Protein AF-A0A949K4S6-F1 (afdb_monomer)

Structure (mmCIF, N/CA/C/O backbone):
data_AF-A0A949K4S6-F1
#
_entry.id   AF-A0A949K4S6-F1
#
loop_
_atom_site.group_PDB
_atom_site.id
_atom_site.type_symbol
_atom_site.label_atom_id
_atom_site.label_alt_id
_atom_site.label_comp_id
_atom_site.label_asym_id
_atom_site.label_entity_id
_atom_site.label_seq_id
_atom_site.pdbx_PDB_ins_code
_atom_site.Cartn_x
_atom_site.Cartn_y
_atom_site.Cartn_z
_atom_site.occupancy
_atom_site.B_iso_or_equiv
_atom_site.auth_seq_id
_atom_site.auth_comp_id
_atom_site.auth_asym_id
_atom_site.auth_atom_id
_atom_site.pdbx_PDB_model_num
ATOM 1 N N . MET A 1 1 ? -0.993 -8.077 22.969 1.00 92.56 1 MET A N 1
ATOM 2 C CA . MET A 1 1 ? -2.397 -7.725 22.623 1.00 92.56 1 MET A CA 1
ATOM 3 C C . MET A 1 1 ? -2.451 -6.563 21.644 1.00 92.56 1 MET A C 1
ATOM 5 O O . MET A 1 1 ? -3.064 -6.728 20.604 1.00 92.56 1 MET A O 1
ATOM 9 N N . LYS A 1 2 ? -1.774 -5.439 21.927 1.00 92.44 2 LYS A N 1
ATOM 10 C CA . LYS A 1 2 ? -1.651 -4.301 20.999 1.00 92.44 2 LYS A CA 1
ATOM 11 C C . LYS A 1 2 ? -1.269 -4.728 19.568 1.00 92.44 2 LYS A C 1
ATOM 13 O O . LYS A 1 2 ? -2.006 -4.430 18.641 1.00 92.44 2 LYS A O 1
ATOM 18 N N . GLU A 1 3 ? -0.205 -5.516 19.418 1.00 93.00 3 GLU A N 1
ATOM 19 C CA . GLU A 1 3 ? 0.239 -6.068 18.121 1.00 93.00 3 GLU A CA 1
ATOM 20 C C . GLU A 1 3 ? -0.818 -6.942 17.435 1.00 93.00 3 GLU A C 1
ATOM 22 O O . GLU A 1 3 ? -1.059 -6.790 16.246 1.00 93.00 3 GLU A O 1
ATOM 27 N N . LYS A 1 4 ? -1.520 -7.807 18.184 1.00 93.62 4 LYS A N 1
ATOM 28 C CA . LYS A 1 4 ? -2.606 -8.640 17.634 1.00 93.62 4 LYS A CA 1
ATOM 29 C C . LYS A 1 4 ? -3.733 -7.790 17.043 1.00 93.62 4 LYS A C 1
ATOM 31 O O . LYS A 1 4 ? -4.263 -8.124 15.990 1.00 93.62 4 LYS A O 1
ATOM 36 N N . ILE A 1 5 ? -4.080 -6.690 17.717 1.00 93.81 5 ILE A N 1
ATOM 37 C CA . ILE A 1 5 ? -5.080 -5.730 17.235 1.00 93.81 5 ILE A CA 1
ATOM 38 C C . ILE A 1 5 ? -4.586 -5.060 15.949 1.00 93.81 5 ILE A C 1
ATOM 40 O O . ILE A 1 5 ? -5.343 -4.988 14.985 1.00 93.81 5 ILE A O 1
ATOM 44 N N . ILE A 1 6 ? -3.323 -4.622 15.911 1.00 93.12 6 ILE A N 1
ATOM 45 C CA . ILE A 1 6 ? -2.713 -4.015 14.719 1.00 93.12 6 ILE A CA 1
ATOM 46 C C . ILE A 1 6 ? -2.743 -4.994 13.543 1.00 93.12 6 ILE A C 1
ATOM 48 O O . ILE A 1 6 ? -3.287 -4.655 12.497 1.00 93.12 6 ILE A O 1
ATOM 52 N N . GLN A 1 7 ? -2.253 -6.221 13.726 1.00 91.81 7 GLN A N 1
ATOM 53 C CA . GLN A 1 7 ? -2.163 -7.206 12.649 1.00 91.81 7 GLN A CA 1
ATOM 54 C C . GLN A 1 7 ? -3.538 -7.557 12.069 1.00 91.81 7 GLN A C 1
ATOM 56 O O . GLN A 1 7 ? -3.737 -7.514 10.855 1.00 91.81 7 GLN A O 1
ATOM 61 N N . ALA A 1 8 ? -4.526 -7.806 12.933 1.00 91.06 8 ALA A N 1
ATOM 62 C CA . ALA A 1 8 ? -5.894 -8.054 12.490 1.00 91.06 8 ALA A CA 1
ATOM 63 C C . ALA A 1 8 ? -6.508 -6.838 11.773 1.00 91.06 8 ALA A C 1
ATOM 65 O O . ALA A 1 8 ? -7.329 -7.009 10.867 1.00 91.06 8 ALA A O 1
ATOM 66 N N . SER A 1 9 ? -6.097 -5.619 12.141 1.00 88.81 9 SER A N 1
ATOM 67 C CA . SER A 1 9 ? -6.522 -4.391 11.462 1.00 88.81 9 SER A CA 1
ATOM 68 C C . SER A 1 9 ? -5.880 -4.252 10.080 1.00 88.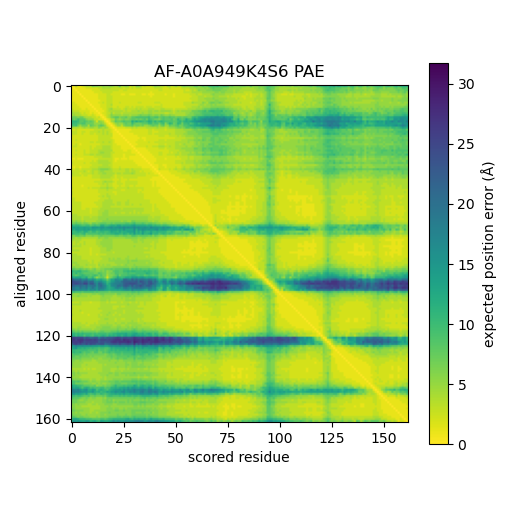81 9 SER A C 1
ATOM 70 O O . SER A 1 9 ? -6.584 -3.885 9.145 1.00 88.81 9 SER A O 1
ATOM 72 N N . 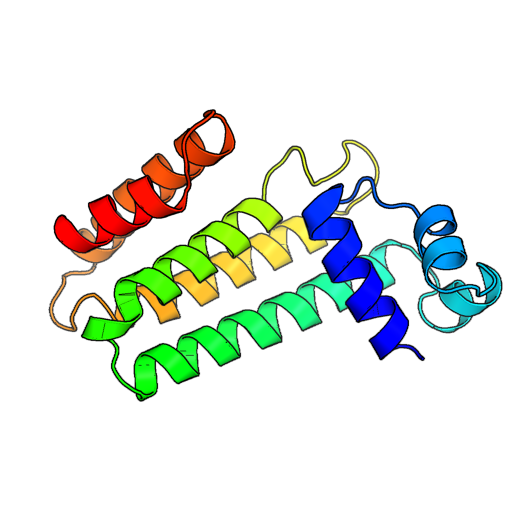ILE A 1 10 ? -4.593 -4.594 9.918 1.00 88.00 10 ILE A N 1
ATOM 73 C CA . ILE A 1 10 ? -3.907 -4.617 8.610 1.00 88.00 10 ILE A CA 1
ATOM 74 C C . ILE A 1 10 ? -4.620 -5.580 7.656 1.00 88.00 10 ILE A C 1
ATOM 76 O O . ILE A 1 10 ? -4.915 -5.225 6.517 1.00 88.00 10 ILE A O 1
ATOM 80 N N . GLU A 1 11 ? -4.946 -6.786 8.121 1.00 86.12 11 GLU A N 1
ATOM 81 C CA . GLU A 1 11 ? -5.686 -7.765 7.316 1.00 86.12 11 GLU A CA 1
ATOM 82 C C . GLU A 1 11 ? -7.073 -7.254 6.913 1.00 86.12 11 GLU A C 1
ATOM 84 O O . GLU A 1 11 ? -7.470 -7.383 5.757 1.00 86.12 11 GLU A O 1
ATOM 89 N N . SER A 1 12 ? -7.798 -6.647 7.858 1.00 83.69 12 SER A N 1
ATOM 90 C CA . SER A 1 12 ? -9.133 -6.093 7.594 1.00 83.69 12 SER A CA 1
ATOM 91 C C . SER A 1 12 ? -9.062 -4.929 6.601 1.00 83.69 12 SER A C 1
ATOM 93 O O . SER A 1 12 ? -9.906 -4.812 5.718 1.00 83.69 12 SER A O 1
ATOM 95 N N . LEU A 1 13 ? -8.014 -4.102 6.685 1.00 80.25 13 LEU A N 1
ATOM 96 C CA . LEU A 1 13 ? -7.764 -3.003 5.756 1.00 80.25 13 LEU A CA 1
ATOM 97 C C . LEU A 1 13 ? -7.531 -3.502 4.321 1.00 80.25 13 LEU A C 1
ATOM 99 O O . LEU A 1 13 ? -8.062 -2.906 3.387 1.00 80.25 13 LEU A O 1
ATOM 103 N N . ARG A 1 14 ? -6.794 -4.605 4.139 1.00 75.06 14 ARG A N 1
ATOM 104 C CA . ARG A 1 14 ? -6.564 -5.209 2.813 1.00 75.06 14 ARG A CA 1
ATOM 105 C C . ARG A 1 14 ? -7.849 -5.748 2.176 1.00 75.06 14 ARG A C 1
ATOM 107 O O . ARG A 1 14 ? -7.988 -5.693 0.960 1.00 75.06 14 ARG A O 1
ATOM 114 N N . GLN A 1 15 ? -8.777 -6.259 2.985 1.00 72.94 15 GLN A N 1
ATOM 115 C CA . GLN A 1 15 ? -10.036 -6.845 2.506 1.00 72.94 15 GLN A CA 1
ATOM 116 C C . GLN A 1 15 ? -11.130 -5.794 2.272 1.00 72.94 15 GLN A C 1
ATOM 118 O O . GLN A 1 15 ? -11.857 -5.866 1.284 1.00 72.94 15 GLN A O 1
ATOM 123 N N . GLU A 1 16 ? -11.251 -4.814 3.170 1.00 67.81 16 GLU A N 1
ATOM 124 C CA . GLU A 1 16 ? -12.422 -3.929 3.246 1.00 67.81 16 GLU A CA 1
ATOM 125 C C . GLU A 1 16 ? -12.082 -2.428 3.131 1.00 67.81 16 GLU A C 1
ATOM 127 O O . GLU A 1 16 ? -12.982 -1.584 3.065 1.00 67.81 16 GLU A O 1
ATOM 132 N N . GLY A 1 17 ? -10.800 -2.051 3.095 1.00 66.75 17 GLY A N 1
ATOM 133 C CA . GLY A 1 17 ? -10.366 -0.654 3.196 1.00 66.75 17 GLY A CA 1
ATOM 134 C C . GLY A 1 17 ? -10.563 -0.068 4.609 1.00 66.75 17 GLY A C 1
ATOM 135 O O . GLY A 1 17 ? -10.861 -0.785 5.565 1.00 66.75 17 GLY A O 1
ATOM 136 N N . LEU A 1 18 ? -10.459 1.263 4.788 1.00 65.06 18 LEU A N 1
ATOM 137 C CA . LEU A 1 18 ? -10.719 1.915 6.096 1.00 65.06 18 LEU A CA 1
ATOM 138 C C . LEU A 1 18 ? -12.218 1.969 6.442 1.00 65.06 18 LEU A C 1
ATOM 140 O O . LEU A 1 18 ? -12.635 2.653 7.388 1.00 65.06 18 LEU A O 1
ATOM 144 N N . LYS A 1 19 ? -13.038 1.226 5.691 1.00 64.62 19 LYS A N 1
ATOM 145 C CA . LYS A 1 19 ? -14.409 0.881 6.062 1.00 64.62 19 LYS A CA 1
ATOM 146 C C . LYS A 1 19 ? -14.448 -0.103 7.233 1.00 64.62 19 LYS A C 1
ATOM 148 O O . LYS A 1 19 ? -15.499 -0.191 7.860 1.00 64.62 19 LYS A O 1
ATOM 153 N N . PHE A 1 20 ? -13.323 -0.743 7.587 1.00 71.31 20 PHE A N 1
ATOM 154 C CA . PHE A 1 20 ? -13.253 -1.605 8.765 1.00 71.31 20 PHE A CA 1
ATOM 155 C C . PHE A 1 20 ? -13.752 -0.866 10.021 1.00 71.31 20 PHE A C 1
ATOM 157 O O . PHE A 1 20 ? -13.483 0.329 10.233 1.00 71.31 20 PHE A O 1
ATOM 164 N N . SER A 1 21 ? -14.513 -1.575 10.852 1.00 79.62 21 SER A N 1
ATOM 165 C CA . SER A 1 21 ? -15.107 -1.041 12.076 1.00 79.62 21 SER A CA 1
ATOM 166 C C . SER A 1 21 ? -14.448 -1.648 13.317 1.00 79.62 21 SER A C 1
ATOM 168 O O . SER A 1 21 ? -13.904 -2.751 13.271 1.00 79.62 21 SER A O 1
ATOM 170 N N . ILE A 1 22 ? -14.488 -0.921 14.439 1.00 86.94 22 ILE A N 1
ATOM 171 C CA . ILE A 1 22 ? -14.006 -1.447 15.726 1.00 86.94 22 ILE A CA 1
ATOM 172 C C . ILE A 1 22 ? -14.869 -2.635 16.176 1.00 86.94 22 ILE A C 1
ATOM 174 O O . ILE A 1 22 ? -14.349 -3.531 16.829 1.00 86.94 22 ILE A O 1
ATOM 178 N N . ASP A 1 23 ? -16.152 -2.661 15.799 1.00 87.69 23 ASP A N 1
ATOM 179 C CA . ASP A 1 23 ? -17.053 -3.793 16.034 1.00 87.69 23 ASP A CA 1
ATOM 180 C C . ASP A 1 23 ? -16.559 -5.048 15.302 1.00 87.69 23 ASP A C 1
ATOM 182 O O . ASP A 1 23 ? -16.234 -6.041 15.944 1.00 87.69 23 ASP A O 1
ATOM 186 N N . THR A 1 24 ? -16.364 -4.962 13.983 1.00 86.25 24 THR A N 1
ATOM 187 C CA . THR A 1 24 ? -15.854 -6.073 13.161 1.00 86.25 24 THR A CA 1
ATOM 188 C C . THR A 1 24 ? -14.505 -6.580 13.678 1.00 86.25 24 THR A C 1
ATOM 190 O O . THR A 1 24 ? -14.258 -7.783 13.732 1.00 86.25 24 THR A O 1
ATOM 193 N N . LEU A 1 25 ? -13.623 -5.665 14.095 1.00 89.50 25 LEU A N 1
ATOM 194 C CA . LEU A 1 25 ? -12.313 -6.007 14.645 1.00 89.50 25 LEU A CA 1
ATOM 195 C C . LEU A 1 25 ? -12.413 -6.710 16.009 1.00 89.50 25 LEU A C 1
ATOM 197 O O . LEU A 1 25 ? -11.669 -7.654 16.270 1.00 89.50 25 LEU A O 1
ATOM 201 N N . ALA A 1 26 ? -13.317 -6.251 16.876 1.00 92.06 26 ALA A N 1
ATOM 202 C CA . ALA A 1 26 ? -13.598 -6.860 18.173 1.00 92.06 26 ALA A CA 1
ATOM 203 C C . ALA A 1 26 ? -14.131 -8.290 18.009 1.00 92.06 26 ALA A C 1
ATOM 205 O O . ALA A 1 26 ? -13.609 -9.207 18.649 1.00 92.06 26 ALA A O 1
ATOM 206 N N . ASP A 1 27 ? -15.083 -8.480 17.094 1.00 91.12 27 ASP A N 1
ATOM 207 C CA . ASP A 1 27 ? -15.673 -9.781 16.775 1.00 91.12 27 ASP A CA 1
ATOM 208 C C . ASP A 1 27 ? -14.622 -10.741 16.205 1.00 91.12 27 ASP A C 1
ATOM 210 O O . ASP A 1 27 ? -14.450 -11.850 16.715 1.00 91.12 27 ASP A O 1
ATOM 214 N N . LYS A 1 28 ? -13.828 -10.285 15.222 1.00 89.31 28 LYS A N 1
ATOM 215 C CA . LYS A 1 28 ? -12.741 -11.073 14.612 1.00 89.31 28 LYS A CA 1
ATOM 216 C C . LYS A 1 28 ? -11.708 -11.541 15.642 1.00 89.31 28 LYS A C 1
ATOM 218 O O . LYS A 1 28 ? -11.170 -12.638 15.528 1.00 89.31 28 LYS A O 1
ATOM 223 N N . LEU A 1 29 ? -11.429 -10.719 16.652 1.00 93.12 29 LEU A N 1
ATOM 224 C CA . LEU A 1 29 ? -10.473 -11.029 17.717 1.00 93.12 29 LEU A CA 1
ATOM 225 C C . LEU A 1 29 ? -11.106 -11.724 18.930 1.00 93.12 29 LEU A C 1
ATOM 227 O O . LEU A 1 29 ? -10.373 -12.090 19.850 1.00 93.12 29 LEU A O 1
ATOM 231 N N . SER A 1 30 ? -12.433 -11.895 18.956 1.00 94.88 30 SER A N 1
ATOM 232 C CA . SER A 1 30 ? -13.183 -12.390 20.119 1.00 94.88 30 SER A CA 1
ATOM 233 C C . SER A 1 30 ? -12.865 -11.614 21.411 1.00 94.88 30 SER A C 1
ATOM 235 O O . SER A 1 30 ? -12.688 -12.193 22.484 1.00 94.88 30 SER A O 1
ATOM 237 N N . ILE A 1 31 ? -12.766 -10.283 21.316 1.00 95.38 31 ILE A N 1
ATOM 238 C CA . ILE A 1 31 ? -12.529 -9.377 22.453 1.00 95.38 31 ILE A CA 1
ATOM 239 C C . ILE A 1 31 ? -13.584 -8.276 22.497 1.00 95.38 31 ILE A C 1
ATOM 241 O O . ILE A 1 31 ? -14.212 -7.953 21.502 1.00 95.38 31 ILE A O 1
ATOM 245 N N . SER A 1 32 ? -13.755 -7.629 23.649 1.00 95.69 32 SER A N 1
ATOM 246 C CA . SER A 1 32 ? -14.652 -6.473 23.730 1.00 95.69 32 SER A CA 1
ATOM 247 C C . SER A 1 32 ? -14.066 -5.238 23.032 1.00 95.69 32 SER A C 1
ATOM 249 O O . SER A 1 32 ? -12.855 -5.000 23.080 1.00 95.69 32 SER A O 1
ATOM 251 N N . LYS A 1 33 ? -14.932 -4.353 22.519 1.00 94.06 33 LYS A N 1
ATOM 252 C CA . LYS A 1 33 ? -14.533 -2.999 22.088 1.00 94.06 33 LYS A CA 1
ATOM 253 C C . LYS A 1 33 ? -13.752 -2.247 23.162 1.00 94.06 33 LYS A C 1
ATOM 255 O O . LYS A 1 33 ? -12.777 -1.568 22.862 1.00 94.06 33 LYS A O 1
ATOM 260 N N . LYS A 1 34 ? -14.151 -2.399 24.430 1.00 94.19 34 LYS A N 1
ATOM 261 C CA . LYS A 1 34 ? -13.471 -1.787 25.581 1.00 94.19 34 LYS A CA 1
ATOM 262 C C . LYS A 1 34 ? -12.010 -2.239 25.675 1.00 94.19 34 LYS A C 1
ATOM 264 O O . LYS A 1 34 ? -11.150 -1.445 26.039 1.00 94.19 34 LYS A O 1
ATOM 269 N N . THR A 1 35 ? -11.720 -3.488 25.311 1.00 94.69 35 THR A N 1
ATOM 270 C CA . THR A 1 35 ? -10.352 -4.010 25.233 1.00 94.69 35 THR A CA 1
ATOM 271 C C . THR A 1 35 ? -9.552 -3.299 24.147 1.00 94.69 35 THR A C 1
ATOM 273 O O . THR A 1 35 ? -8.408 -2.941 24.400 1.00 94.69 35 THR A O 1
ATOM 276 N N . ILE A 1 36 ? -10.136 -3.046 22.972 1.00 92.94 36 ILE A N 1
ATOM 277 C CA . ILE A 1 36 ? -9.471 -2.291 21.898 1.00 92.94 36 ILE A CA 1
ATOM 278 C C . ILE A 1 36 ? -9.219 -0.847 22.340 1.00 92.94 36 ILE A C 1
ATOM 280 O O . ILE A 1 36 ? -8.077 -0.391 22.291 1.00 92.94 36 ILE A O 1
ATOM 284 N N . TYR A 1 37 ? -10.242 -0.173 22.875 1.00 94.12 37 TYR A N 1
ATOM 285 C CA . TYR A 1 37 ? -10.138 1.212 23.347 1.00 94.12 37 TYR A CA 1
ATOM 286 C C . TYR A 1 37 ? -9.143 1.408 24.498 1.00 94.12 37 TYR A C 1
ATOM 288 O O . TYR A 1 37 ? -8.593 2.493 24.657 1.00 94.12 37 TYR A O 1
ATOM 296 N N . LYS A 1 38 ? -8.847 0.355 25.271 1.00 95.50 38 LYS A N 1
ATOM 297 C CA . LYS A 1 38 ? -7.775 0.376 26.278 1.00 95.50 38 LYS A CA 1
ATOM 298 C C . LYS A 1 38 ? -6.389 0.594 25.656 1.00 95.50 38 LYS A C 1
ATOM 300 O O . LYS A 1 38 ? -5.531 1.184 26.305 1.00 95.50 38 LYS A O 1
ATOM 305 N N . TYR A 1 39 ? -6.151 0.083 24.448 1.00 94.25 39 TYR A N 1
ATOM 306 C CA . TYR A 1 39 ? -4.863 0.201 23.753 1.00 94.25 39 TYR A CA 1
ATOM 307 C C . TYR A 1 39 ? -4.846 1.325 22.714 1.00 94.25 39 TYR A C 1
ATOM 309 O O . TYR A 1 39 ? -3.787 1.896 22.467 1.00 94.25 39 TYR A O 1
ATOM 317 N N . PHE A 1 40 ? -6.001 1.630 22.123 1.00 92.56 40 PHE A N 1
ATOM 318 C CA . PHE A 1 40 ? -6.172 2.649 21.093 1.00 92.56 40 PHE A CA 1
ATOM 319 C C . PHE A 1 40 ? -7.405 3.492 21.430 1.00 92.56 40 PHE A C 1
ATOM 321 O O . PHE A 1 40 ? -8.517 3.085 21.093 1.00 92.56 40 PHE A O 1
ATOM 328 N N . PRO A 1 41 ? -7.232 4.633 22.122 1.00 88.88 41 PRO A N 1
ATOM 329 C CA . PRO A 1 41 ? -8.345 5.437 22.636 1.00 88.88 41 PRO A CA 1
ATOM 330 C C . PRO A 1 41 ? -9.342 5.885 21.563 1.00 88.88 41 PRO A C 1
ATOM 332 O O . PRO A 1 41 ? -10.523 6.075 21.847 1.00 88.88 41 PRO A O 1
ATOM 335 N N . ASP A 1 42 ? -8.878 6.012 20.323 1.00 86.81 42 ASP A N 1
ATOM 336 C CA . ASP A 1 42 ? -9.664 6.438 19.178 1.00 86.81 42 ASP A CA 1
ATOM 337 C C . ASP A 1 42 ? -9.228 5.709 17.890 1.00 86.81 42 ASP A C 1
ATOM 339 O O . ASP A 1 42 ? -8.194 5.033 17.827 1.00 86.81 42 ASP A O 1
ATOM 343 N N . LYS A 1 43 ? -10.060 5.828 16.846 1.00 82.06 43 LYS A N 1
ATOM 344 C CA . LYS A 1 43 ? -9.837 5.165 15.552 1.00 82.06 43 LYS A CA 1
ATOM 345 C C . LYS A 1 43 ? -8.626 5.739 14.806 1.00 82.06 43 LYS A C 1
ATOM 347 O O . LYS A 1 43 ? -8.012 5.004 14.040 1.00 82.06 43 LYS A O 1
ATOM 352 N N . GLU A 1 44 ? -8.284 7.010 15.014 1.00 84.38 44 GLU A N 1
ATOM 353 C CA . GLU A 1 44 ? -7.150 7.657 14.345 1.00 84.38 44 GLU A CA 1
ATOM 354 C C . GLU A 1 44 ? -5.828 7.120 14.892 1.00 84.38 44 GLU A C 1
ATOM 356 O O . GLU A 1 44 ? -4.967 6.735 14.110 1.00 84.38 44 GLU A O 1
ATOM 361 N N . THR A 1 45 ? -5.709 6.980 16.213 1.00 88.88 45 THR A N 1
ATOM 362 C CA . THR A 1 45 ? -4.550 6.373 16.879 1.00 88.88 45 THR A CA 1
ATOM 363 C C . THR A 1 45 ? -4.352 4.919 16.437 1.00 88.88 45 THR A C 1
ATOM 365 O O . THR A 1 45 ? -3.225 4.500 16.174 1.00 88.88 45 THR A O 1
ATOM 368 N N . LEU A 1 46 ? -5.436 4.140 16.304 1.00 88.88 46 LEU A N 1
ATOM 369 C CA . LEU A 1 46 ? -5.359 2.783 15.746 1.00 88.88 46 LEU A CA 1
ATOM 370 C C . LEU A 1 46 ? -4.911 2.797 14.279 1.00 88.88 46 LEU A C 1
ATOM 372 O O . LEU A 1 46 ? -4.044 2.015 13.898 1.00 88.88 46 LEU A O 1
ATOM 376 N N . ALA A 1 47 ? -5.501 3.666 13.458 1.00 86.25 47 ALA A N 1
ATOM 377 C CA . ALA A 1 47 ? -5.181 3.753 12.039 1.00 86.25 47 ALA A CA 1
ATOM 378 C C . ALA A 1 47 ? -3.734 4.204 11.798 1.00 86.25 47 ALA A C 1
ATOM 380 O O . ALA A 1 47 ? -3.067 3.647 10.932 1.00 86.25 47 ALA A O 1
ATOM 381 N N . LEU A 1 48 ? -3.227 5.162 12.575 1.00 88.31 48 LEU A N 1
ATOM 382 C CA . LEU A 1 48 ? -1.834 5.588 12.493 1.00 88.31 48 LEU A CA 1
ATOM 383 C C . LEU A 1 48 ? -0.891 4.434 12.844 1.00 88.31 48 LEU A C 1
ATOM 385 O O . LEU A 1 48 ? -0.037 4.097 12.033 1.00 88.31 48 LEU A O 1
ATOM 389 N N . ALA A 1 49 ? -1.105 3.767 13.983 1.00 91.44 49 ALA A N 1
ATOM 390 C CA . ALA A 1 49 ? -0.279 2.630 14.395 1.00 91.44 49 ALA A CA 1
ATOM 391 C C . ALA A 1 49 ? -0.309 1.477 13.372 1.00 91.44 49 ALA A C 1
ATOM 393 O O . ALA A 1 49 ? 0.695 0.792 13.166 1.00 91.44 49 ALA A O 1
ATOM 394 N N . LEU A 1 50 ? -1.456 1.271 12.716 1.00 90.44 50 LEU A N 1
ATOM 395 C CA . LEU A 1 50 ? -1.610 0.334 11.606 1.00 9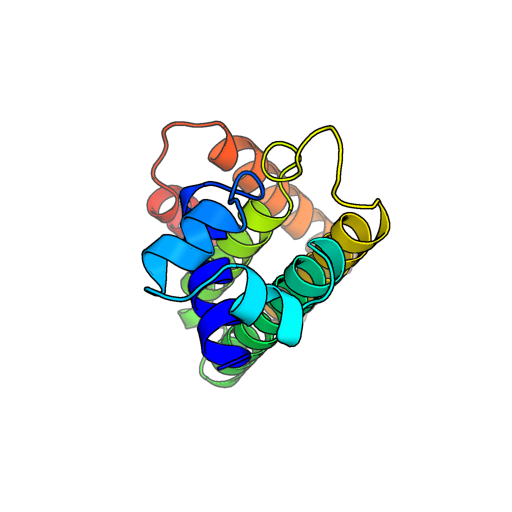0.44 50 LEU A CA 1
ATOM 396 C C . LEU A 1 50 ? -0.697 0.717 10.439 1.00 90.44 50 LEU A C 1
ATOM 398 O O . LEU A 1 50 ? 0.107 -0.110 10.015 1.00 90.44 50 LEU A O 1
ATOM 402 N N . TYR A 1 51 ? -0.808 1.947 9.929 1.00 90.81 51 TYR A N 1
ATOM 403 C CA . TYR A 1 51 ? -0.003 2.403 8.793 1.00 90.81 51 TYR A CA 1
ATOM 404 C C . TYR A 1 51 ? 1.492 2.450 9.124 1.00 90.81 51 TYR A C 1
ATOM 406 O O . TYR A 1 51 ? 2.295 2.061 8.281 1.00 90.81 51 TYR A O 1
ATOM 414 N N . GLU A 1 52 ? 1.868 2.864 10.336 1.00 93.75 52 GLU A N 1
ATOM 415 C CA . GLU A 1 52 ? 3.256 2.826 10.814 1.00 93.75 52 GLU A CA 1
ATOM 416 C C . GLU A 1 52 ? 3.827 1.409 10.755 1.00 93.75 52 GLU A C 1
ATOM 418 O O . GLU A 1 52 ? 4.897 1.200 10.186 1.00 93.75 52 GLU A O 1
ATOM 423 N N . THR A 1 53 ? 3.087 0.430 11.283 1.00 93.75 53 THR A N 1
ATOM 424 C CA . THR A 1 53 ? 3.512 -0.976 11.283 1.00 93.75 53 THR A CA 1
ATOM 425 C C . THR A 1 53 ? 3.578 -1.528 9.859 1.00 93.75 53 THR A C 1
ATOM 427 O O . THR A 1 53 ? 4.596 -2.077 9.456 1.00 93.75 53 THR A O 1
ATOM 430 N N . TYR A 1 54 ? 2.534 -1.303 9.054 1.00 93.06 54 TYR A N 1
ATOM 431 C CA . TYR A 1 54 ? 2.487 -1.759 7.665 1.00 93.06 54 TYR A CA 1
ATOM 432 C C . TYR A 1 54 ? 3.664 -1.225 6.837 1.00 93.06 54 TYR A C 1
ATOM 434 O O . TYR A 1 54 ? 4.345 -1.994 6.162 1.00 93.06 54 TYR A O 1
ATOM 442 N N . TYR A 1 55 ? 3.929 0.083 6.889 1.00 95.50 55 TYR A N 1
ATOM 443 C CA . TYR A 1 55 ? 5.010 0.677 6.107 1.00 95.50 55 TYR A CA 1
ATOM 444 C C . TYR A 1 55 ? 6.395 0.357 6.662 1.00 95.50 55 TYR A C 1
ATOM 446 O O . TYR A 1 55 ? 7.342 0.293 5.879 1.00 95.50 55 TYR A O 1
ATOM 454 N N . ALA A 1 56 ? 6.544 0.148 7.973 1.00 96.31 56 ALA A N 1
ATOM 455 C CA . ALA A 1 56 ? 7.787 -0.374 8.531 1.00 96.31 56 ALA A CA 1
ATOM 456 C C . ALA A 1 56 ? 8.104 -1.754 7.935 1.00 96.31 56 ALA A C 1
ATOM 458 O O . ALA A 1 56 ? 9.182 -1.930 7.365 1.00 96.31 56 ALA A O 1
ATOM 459 N N . ASP A 1 57 ? 7.135 -2.671 7.956 1.00 95.12 57 ASP A N 1
ATOM 460 C CA . ASP A 1 57 ? 7.297 -4.037 7.453 1.00 95.12 57 ASP A CA 1
ATOM 461 C C . ASP A 1 57 ? 7.548 -4.081 5.942 1.00 95.12 57 ASP A C 1
ATOM 463 O O . ASP A 1 57 ? 8.420 -4.813 5.475 1.00 95.12 57 ASP A O 1
ATOM 467 N N . VAL A 1 58 ? 6.795 -3.306 5.153 1.00 95.38 58 VAL A N 1
ATOM 468 C CA . VAL A 1 58 ? 6.938 -3.292 3.686 1.00 95.38 58 VAL A CA 1
ATOM 469 C C . VAL A 1 58 ? 8.272 -2.680 3.262 1.00 95.38 58 VAL A C 1
ATOM 471 O O . VAL A 1 58 ? 8.934 -3.213 2.372 1.00 95.38 58 VAL A O 1
ATOM 474 N N . LYS A 1 59 ? 8.713 -1.591 3.907 1.00 96.81 59 LYS A N 1
ATOM 475 C CA . LYS A 1 59 ? 10.027 -1.000 3.609 1.00 96.81 59 LYS A CA 1
ATOM 476 C C . LYS A 1 59 ? 11.167 -1.925 4.014 1.00 96.81 59 LY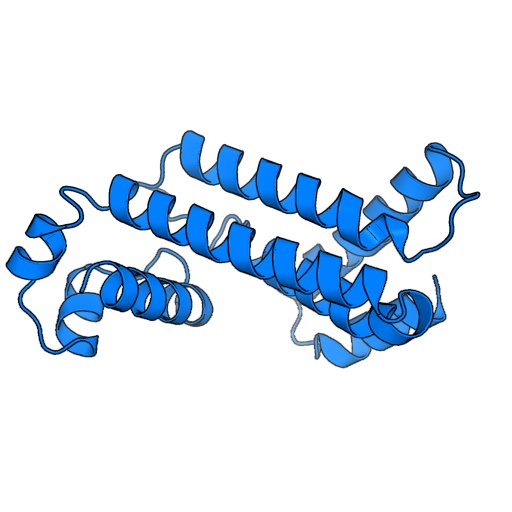S A C 1
ATOM 478 O O . LYS A 1 59 ? 12.170 -1.965 3.309 1.00 96.81 59 LYS A O 1
ATOM 483 N N . GLU A 1 60 ? 11.036 -2.650 5.123 1.00 96.50 60 GLU A N 1
ATOM 484 C CA . GLU A 1 60 ? 12.045 -3.628 5.533 1.00 96.50 60 GLU A CA 1
ATOM 485 C C . GLU A 1 60 ? 12.132 -4.784 4.532 1.00 96.50 60 GLU A C 1
ATOM 487 O O . GLU A 1 60 ? 13.220 -5.101 4.055 1.00 96.50 60 GLU A O 1
ATOM 492 N N . GLN A 1 61 ? 10.991 -5.332 4.106 1.00 95.94 61 GLN A N 1
ATOM 493 C CA . GLN A 1 61 ? 10.942 -6.340 3.042 1.00 95.94 61 GLN A CA 1
ATOM 494 C C . GLN A 1 61 ? 11.586 -5.839 1.744 1.00 95.94 61 GLN A C 1
ATOM 496 O O . GLN A 1 61 ? 12.424 -6.533 1.170 1.00 95.94 61 GLN A O 1
ATOM 501 N N . ALA A 1 62 ? 11.260 -4.618 1.309 1.00 95.88 62 ALA A N 1
ATOM 502 C CA . ALA A 1 62 ? 11.845 -4.031 0.107 1.00 95.88 62 ALA A CA 1
ATOM 503 C C . ALA A 1 62 ? 13.370 -3.880 0.221 1.00 95.88 62 ALA A C 1
ATOM 505 O O . ALA A 1 62 ? 14.092 -4.249 -0.702 1.00 95.88 62 ALA A O 1
ATOM 506 N N . LYS A 1 63 ? 13.889 -3.411 1.364 1.00 95.00 63 LYS A N 1
ATOM 507 C CA . LYS A 1 63 ? 15.342 -3.334 1.599 1.00 95.00 63 LYS A CA 1
ATOM 508 C C . LYS A 1 63 ? 16.003 -4.707 1.539 1.00 95.00 63 LYS A C 1
ATOM 510 O O . LYS A 1 63 ? 17.050 -4.839 0.916 1.00 95.00 63 LYS A O 1
ATOM 515 N N . MET A 1 64 ? 15.395 -5.722 2.150 1.00 94.44 64 MET A N 1
ATOM 516 C CA . MET A 1 64 ? 15.927 -7.086 2.136 1.00 94.44 64 MET A CA 1
ATOM 517 C C . MET A 1 64 ? 15.984 -7.669 0.718 1.00 94.44 64 MET A C 1
ATOM 519 O O . MET A 1 64 ? 16.980 -8.295 0.365 1.00 94.44 64 MET A O 1
ATOM 523 N N . LEU A 1 65 ? 14.963 -7.418 -0.108 1.00 94.06 65 LEU A N 1
ATOM 524 C CA . LEU A 1 65 ? 14.934 -7.808 -1.525 1.00 94.06 65 LEU A CA 1
ATOM 525 C C . LEU A 1 65 ? 15.998 -7.074 -2.356 1.00 94.06 65 LEU A C 1
ATOM 527 O O . LEU A 1 65 ? 16.661 -7.678 -3.199 1.00 94.06 65 LEU A O 1
ATOM 531 N N . VAL A 1 66 ? 16.202 -5.779 -2.095 1.00 91.31 66 VAL A N 1
ATOM 532 C CA . VAL A 1 66 ? 17.254 -4.988 -2.751 1.00 91.31 66 VAL A CA 1
ATOM 533 C C . VAL A 1 66 ? 18.651 -5.472 -2.351 1.00 91.31 66 VAL A C 1
ATOM 535 O O . VAL A 1 66 ? 19.540 -5.500 -3.192 1.00 91.31 66 VAL A O 1
ATOM 538 N N . ILE A 1 67 ? 18.871 -5.865 -1.093 1.00 89.50 67 ILE A N 1
ATOM 539 C CA . ILE A 1 67 ? 20.182 -6.344 -0.622 1.00 89.50 67 ILE A CA 1
ATOM 540 C C . ILE A 1 67 ? 20.494 -7.750 -1.149 1.00 89.50 67 ILE A C 1
ATOM 542 O O . ILE A 1 67 ? 21.650 -8.039 -1.454 1.00 89.50 67 ILE A O 1
ATOM 546 N N . SER A 1 68 ? 19.496 -8.632 -1.234 1.00 87.44 68 SER A N 1
ATOM 547 C CA . SER A 1 68 ? 19.713 -10.033 -1.604 1.00 87.44 68 SER A CA 1
ATOM 548 C C . SER A 1 68 ? 20.047 -10.199 -3.087 1.00 87.44 68 SER A C 1
ATOM 550 O O . SER A 1 68 ? 21.085 -10.771 -3.415 1.00 87.44 68 SER A O 1
ATOM 552 N N . ASN A 1 69 ? 19.187 -9.702 -3.982 1.00 84.75 69 ASN A N 1
ATOM 553 C CA . ASN A 1 69 ? 19.420 -9.661 -5.424 1.00 84.75 69 ASN A CA 1
ATOM 554 C C . ASN A 1 69 ? 18.404 -8.712 -6.099 1.00 84.75 69 ASN A C 1
ATOM 556 O O . ASN A 1 69 ? 17.289 -9.138 -6.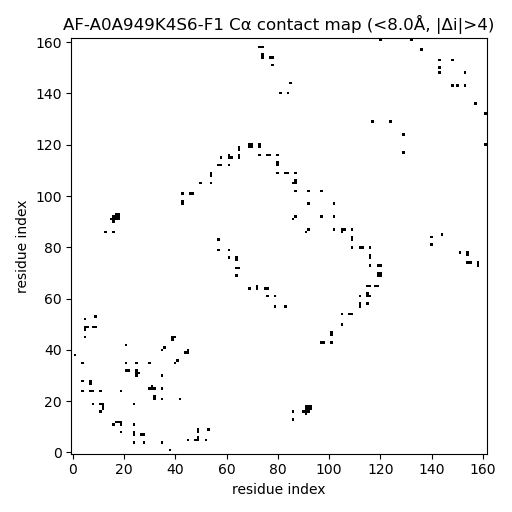425 1.00 84.75 69 ASN A O 1
ATOM 560 N N . PRO A 1 70 ? 18.758 -7.434 -6.333 1.00 77.62 70 PRO A N 1
ATOM 561 C CA . PRO A 1 70 ? 17.799 -6.438 -6.803 1.00 77.62 70 PRO A CA 1
ATOM 562 C C . PRO A 1 70 ? 17.224 -6.755 -8.187 1.00 77.62 70 PRO A C 1
ATOM 564 O O . PRO A 1 70 ? 16.033 -6.558 -8.403 1.00 77.62 70 PRO A O 1
ATOM 567 N N . ALA A 1 71 ? 18.034 -7.279 -9.115 1.00 80.19 71 ALA A N 1
ATOM 568 C CA . ALA A 1 71 ? 17.593 -7.547 -10.484 1.00 80.19 71 ALA A CA 1
ATOM 569 C C . ALA A 1 71 ? 16.581 -8.700 -10.561 1.00 80.19 71 ALA A C 1
ATOM 571 O O . ALA A 1 71 ? 15.602 -8.609 -11.299 1.00 80.19 71 ALA A O 1
ATOM 572 N N . SER A 1 72 ? 16.785 -9.763 -9.776 1.00 85.12 72 SER A N 1
ATOM 573 C CA . SER A 1 72 ? 15.843 -10.888 -9.731 1.00 85.12 72 SER A CA 1
ATOM 574 C C . SER A 1 72 ? 14.602 -10.602 -8.891 1.00 85.12 72 SER A C 1
ATOM 576 O O . SER A 1 72 ? 13.640 -11.346 -9.008 1.00 85.12 72 SER A O 1
ATOM 578 N N . SER A 1 73 ? 14.630 -9.556 -8.058 1.00 92.38 73 SER A N 1
ATOM 579 C CA . SER A 1 73 ? 13.538 -9.210 -7.137 1.00 92.38 73 SER A CA 1
ATOM 580 C C . SER A 1 73 ? 12.642 -8.077 -7.651 1.00 92.38 73 SER A C 1
ATOM 582 O O . SER A 1 73 ? 11.795 -7.573 -6.916 1.00 92.38 73 SER A O 1
ATOM 584 N N . ARG A 1 74 ? 12.837 -7.613 -8.896 1.00 92.25 74 ARG A N 1
ATOM 585 C CA . ARG A 1 74 ? 12.079 -6.484 -9.475 1.00 92.25 74 ARG A CA 1
ATOM 586 C C . ARG A 1 74 ? 10.574 -6.741 -9.490 1.00 92.25 74 ARG A C 1
ATOM 588 O O . ARG A 1 74 ? 9.801 -5.812 -9.268 1.00 92.25 74 ARG A O 1
ATOM 595 N N . PHE A 1 75 ? 10.168 -7.988 -9.725 1.00 94.31 75 PHE A N 1
ATOM 596 C CA . PHE A 1 75 ? 8.766 -8.390 -9.685 1.00 94.31 75 PHE A CA 1
ATOM 597 C C . PHE A 1 75 ? 8.183 -8.206 -8.282 1.00 94.31 75 PHE A C 1
ATOM 599 O O . PHE A 1 75 ? 7.204 -7.485 -8.111 1.00 94.31 75 PHE A O 1
ATOM 606 N N . GLU A 1 76 ? 8.832 -8.773 -7.269 1.00 95.25 76 GLU A N 1
ATOM 607 C CA . GLU A 1 76 ? 8.423 -8.689 -5.870 1.00 95.25 76 GLU A CA 1
ATOM 608 C C . GLU A 1 76 ? 8.435 -7.241 -5.369 1.00 95.25 76 GLU A C 1
ATOM 610 O O . GLU A 1 76 ? 7.529 -6.822 -4.652 1.00 95.25 76 GLU A O 1
ATOM 615 N N . LEU A 1 77 ? 9.424 -6.447 -5.783 1.00 95.25 77 LEU A N 1
ATOM 616 C CA . LEU A 1 77 ? 9.533 -5.032 -5.433 1.00 95.25 77 LEU A CA 1
ATOM 617 C C . LEU A 1 77 ? 8.397 -4.198 -6.037 1.00 95.25 77 LEU A C 1
ATOM 619 O O . LEU A 1 77 ? 7.796 -3.384 -5.332 1.00 95.25 77 LEU A O 1
ATOM 623 N N . LEU A 1 78 ? 8.061 -4.410 -7.314 1.00 95.31 78 LEU A N 1
ATOM 624 C CA . LEU A 1 78 ? 6.914 -3.747 -7.937 1.00 95.31 78 LEU A CA 1
ATOM 625 C C . LEU A 1 78 ? 5.584 -4.244 -7.370 1.00 95.31 78 LEU A C 1
ATOM 627 O O . LEU A 1 78 ? 4.662 -3.443 -7.239 1.00 95.31 78 LEU A O 1
ATOM 631 N N . HIS A 1 79 ? 5.486 -5.515 -6.982 1.00 94.81 79 HIS A N 1
ATOM 632 C CA . HIS A 1 79 ? 4.303 -6.044 -6.311 1.00 94.81 79 HIS A CA 1
ATOM 633 C C . HIS A 1 79 ? 4.111 -5.417 -4.925 1.00 94.81 79 HIS A C 1
ATOM 635 O O . HIS A 1 79 ? 3.021 -4.942 -4.613 1.00 94.81 79 HIS A O 1
ATOM 641 N N . LEU A 1 80 ? 5.170 -5.322 -4.113 1.00 94.88 80 LEU A N 1
ATOM 642 C CA . LEU A 1 80 ? 5.129 -4.610 -2.830 1.00 94.88 80 LEU A CA 1
ATOM 643 C C . LEU A 1 80 ? 4.740 -3.140 -3.015 1.00 94.88 80 LEU A C 1
ATOM 645 O O . LEU A 1 80 ? 3.945 -2.602 -2.240 1.00 94.88 80 LEU A O 1
ATOM 649 N N . TYR A 1 81 ? 5.273 -2.490 -4.054 1.00 95.56 81 TYR A N 1
ATOM 650 C CA . TYR A 1 81 ? 4.908 -1.116 -4.379 1.00 95.56 81 TYR A CA 1
ATOM 651 C C . TYR A 1 81 ? 3.440 -0.991 -4.798 1.00 95.56 81 TYR A C 1
ATOM 653 O O . TYR A 1 81 ? 2.751 -0.073 -4.354 1.00 95.56 81 TYR A O 1
ATOM 661 N N . PHE A 1 82 ? 2.935 -1.926 -5.605 1.00 93.81 82 PHE A N 1
ATOM 662 C CA . PHE A 1 82 ? 1.531 -1.972 -6.000 1.00 93.81 82 PHE A CA 1
ATOM 663 C C . PHE A 1 82 ? 0.613 -2.142 -4.786 1.00 93.81 82 PHE A C 1
ATOM 665 O O . PHE A 1 82 ? -0.318 -1.355 -4.610 1.00 93.81 82 PHE A O 1
ATOM 672 N N . ASP A 1 83 ? 0.907 -3.099 -3.905 1.00 90.75 83 ASP A N 1
ATOM 673 C CA . ASP A 1 83 ? 0.140 -3.315 -2.678 1.00 90.75 83 ASP A CA 1
ATOM 674 C C . ASP A 1 83 ? 0.108 -2.042 -1.824 1.00 90.75 83 ASP A C 1
ATOM 676 O O . ASP A 1 83 ? -0.959 -1.616 -1.380 1.00 90.75 83 ASP A O 1
ATOM 680 N N . SER A 1 84 ? 1.253 -1.374 -1.673 1.00 91.62 84 SER A N 1
ATOM 681 C CA . SER A 1 84 ? 1.363 -0.078 -0.998 1.00 91.62 84 SER A CA 1
ATOM 682 C C . SER A 1 84 ? 0.510 1.009 -1.664 1.00 91.62 84 SER A C 1
ATOM 684 O O . SER A 1 84 ? -0.224 1.733 -0.984 1.00 91.62 84 SER A O 1
ATOM 686 N N . LYS A 1 85 ? 0.501 1.083 -3.001 1.00 89.31 85 LYS A N 1
ATOM 687 C CA . LYS A 1 85 ? -0.371 2.000 -3.750 1.00 89.31 85 LYS A CA 1
ATOM 688 C C . LYS A 1 85 ? -1.847 1.748 -3.472 1.00 89.31 85 LYS A C 1
ATOM 690 O O . LYS A 1 85 ? -2.615 2.706 -3.353 1.00 89.31 85 LYS A O 1
ATOM 695 N N . THR A 1 86 ? -2.259 0.487 -3.326 1.00 85.62 86 THR A N 1
ATOM 696 C CA . THR A 1 86 ? -3.658 0.185 -3.000 1.00 85.62 86 THR A CA 1
ATOM 697 C C . THR A 1 86 ? -4.067 0.781 -1.652 1.00 85.62 86 THR A C 1
ATOM 699 O O . THR A 1 86 ? -5.212 1.212 -1.521 1.00 85.62 86 THR A O 1
ATOM 702 N N . MET A 1 87 ? -3.128 0.898 -0.703 1.00 84.50 87 MET A N 1
ATOM 703 C CA . MET A 1 87 ? -3.330 1.387 0.668 1.00 84.50 87 MET A CA 1
ATOM 704 C C . MET A 1 87 ? -3.451 2.913 0.772 1.00 84.50 87 MET A C 1
ATOM 706 O O . MET A 1 87 ? -3.853 3.417 1.825 1.00 84.50 87 MET A O 1
ATOM 710 N N . ILE A 1 88 ? -3.135 3.642 -0.306 1.00 84.88 88 ILE A N 1
ATOM 711 C CA . ILE A 1 88 ? -3.296 5.102 -0.404 1.00 84.88 88 ILE A CA 1
ATOM 712 C C . ILE A 1 88 ? -4.465 5.527 -1.307 1.00 84.88 88 ILE A C 1
ATOM 714 O O . ILE A 1 88 ? -4.647 6.718 -1.576 1.00 84.88 88 ILE A O 1
ATOM 718 N N . ARG A 1 89 ? -5.279 4.583 -1.799 1.00 78.50 89 ARG A N 1
ATOM 719 C CA . ARG A 1 89 ? -6.398 4.923 -2.684 1.00 78.50 89 ARG A CA 1
ATOM 720 C C . ARG A 1 89 ? -7.472 5.727 -1.956 1.00 78.50 89 ARG A C 1
ATOM 722 O O . ARG A 1 89 ? -7.838 5.452 -0.815 1.00 78.50 89 ARG A O 1
ATOM 729 N N . LYS A 1 90 ? -8.036 6.709 -2.661 1.00 73.88 90 LYS A N 1
ATOM 730 C CA . LYS A 1 90 ? -9.038 7.639 -2.116 1.00 73.88 90 LYS A CA 1
ATOM 731 C C . LYS A 1 90 ? -10.321 6.950 -1.640 1.00 73.88 90 LYS A C 1
ATOM 733 O O . LYS A 1 90 ? -10.979 7.483 -0.761 1.00 73.88 90 LYS A O 1
ATOM 738 N N . ASP A 1 91 ? -10.683 5.805 -2.213 1.00 70.38 91 ASP A N 1
ATOM 739 C CA . ASP A 1 91 ? -11.869 5.017 -1.854 1.00 70.38 91 ASP A CA 1
ATOM 740 C C . ASP A 1 91 ? -11.681 4.186 -0.574 1.00 70.38 91 ASP A C 1
ATOM 742 O O . ASP A 1 91 ? -12.663 3.874 0.107 1.00 70.38 91 ASP A O 1
ATOM 746 N N . ILE A 1 92 ? -10.428 3.868 -0.224 1.00 68.19 92 ILE A N 1
ATOM 747 C CA . ILE A 1 92 ? -10.074 3.264 1.062 1.00 68.19 92 ILE A CA 1
ATOM 748 C C . ILE A 1 92 ? -10.273 4.278 2.185 1.00 68.19 92 ILE A C 1
ATOM 750 O O . ILE A 1 92 ? -10.798 3.903 3.231 1.00 68.19 92 ILE A O 1
ATOM 754 N N . PHE A 1 93 ? -9.923 5.552 1.983 1.00 69.06 93 PHE A N 1
ATOM 755 C CA . PHE A 1 93 ? -10.182 6.609 2.960 1.00 69.06 93 PHE A CA 1
ATOM 756 C C . PHE A 1 93 ? -11.662 7.005 2.949 1.00 69.06 93 PHE A C 1
ATOM 758 O O . PHE A 1 93 ? -12.190 7.558 1.988 1.00 69.06 93 PHE A O 1
ATOM 765 N N . ASN A 1 94 ? -12.366 6.732 4.048 1.00 60.72 94 ASN A N 1
ATOM 766 C CA . ASN A 1 94 ? -13.776 7.091 4.152 1.00 60.72 94 ASN A CA 1
ATOM 767 C C . ASN A 1 94 ? -13.945 8.624 4.142 1.00 60.72 94 ASN A C 1
ATOM 769 O O . ASN A 1 94 ? -13.249 9.326 4.878 1.00 60.72 94 ASN A O 1
ATOM 773 N N . LYS A 1 95 ? -14.938 9.112 3.382 1.00 44.94 95 LYS A N 1
ATOM 774 C CA . LYS A 1 95 ? -15.319 10.522 3.141 1.00 44.94 95 LYS A CA 1
ATOM 775 C C . LYS A 1 95 ? -15.490 11.386 4.406 1.00 44.94 95 LYS A C 1
ATOM 777 O O . LYS A 1 95 ? -15.639 12.597 4.282 1.00 44.94 95 LYS A O 1
ATOM 782 N N . TYR A 1 96 ? -15.466 10.802 5.609 1.00 43.12 96 TYR A N 1
ATOM 783 C CA . TYR A 1 96 ? -15.804 11.515 6.839 1.00 43.12 96 TYR A CA 1
ATOM 784 C C . TYR A 1 96 ? -14.798 11.477 8.000 1.00 43.12 96 TYR A C 1
ATOM 786 O O . TYR A 1 96 ? -14.927 12.364 8.836 1.00 43.12 96 TYR A O 1
ATOM 794 N N . LYS A 1 97 ? -13.838 10.538 8.136 1.00 54.50 97 LYS A N 1
ATOM 795 C CA . LYS A 1 97 ? -13.089 10.401 9.422 1.00 54.50 97 LYS A CA 1
ATOM 796 C C . LYS A 1 97 ? -11.693 9.742 9.386 1.00 54.50 97 LYS A C 1
ATOM 798 O O . LYS A 1 97 ? -11.310 9.099 10.358 1.00 54.50 97 LYS A O 1
ATOM 803 N N . LEU A 1 98 ? -10.911 9.879 8.318 1.00 58.44 98 LEU A N 1
ATOM 804 C CA . LEU A 1 98 ? -9.453 9.795 8.479 1.00 58.44 98 LEU A CA 1
ATOM 805 C C . LEU A 1 98 ? -8.863 11.150 8.142 1.00 58.44 98 LEU A C 1
ATOM 807 O O . LEU A 1 98 ? -9.137 11.707 7.080 1.00 58.44 98 LEU A O 1
ATOM 811 N N . ASN A 1 99 ? -8.134 11.707 9.104 1.00 68.25 99 ASN A N 1
ATOM 812 C CA . ASN A 1 99 ? -7.607 13.051 8.999 1.00 68.25 99 ASN A CA 1
ATOM 813 C C . ASN A 1 99 ? -6.655 13.160 7.789 1.00 68.25 99 ASN A C 1
ATOM 815 O O . ASN A 1 99 ? -6.049 12.186 7.329 1.00 68.25 99 ASN A O 1
ATOM 819 N N . LYS A 1 100 ? -6.522 14.382 7.268 1.00 77.44 100 LYS A N 1
ATOM 820 C CA . LYS A 1 100 ? -5.548 14.717 6.222 1.00 77.44 100 LYS A CA 1
ATOM 821 C C . LYS A 1 100 ? -4.147 14.196 6.579 1.00 77.44 100 LYS A C 1
ATOM 823 O O . LYS A 1 100 ? -3.423 13.774 5.690 1.00 77.44 100 LYS A O 1
ATOM 828 N N . THR A 1 101 ? -3.819 14.157 7.869 1.00 83.81 101 THR A N 1
ATOM 829 C CA . THR A 1 101 ? -2.537 13.704 8.414 1.00 83.81 101 THR A CA 1
ATOM 830 C C . THR A 1 101 ? -2.213 12.244 8.097 1.00 83.81 101 THR A C 1
ATOM 832 O O . THR A 1 101 ? -1.113 11.982 7.637 1.00 83.81 101 THR A O 1
ATOM 835 N N . ILE A 1 102 ? -3.133 11.290 8.278 1.00 84.88 102 ILE A N 1
ATOM 836 C CA . ILE A 1 102 ? -2.866 9.864 8.015 1.00 84.88 102 ILE A CA 1
ATOM 837 C C . ILE A 1 102 ? -2.737 9.619 6.511 1.00 84.88 102 ILE A C 1
ATOM 839 O O . ILE A 1 102 ? -1.881 8.851 6.085 1.00 84.88 102 ILE A O 1
ATOM 843 N N . CYS A 1 103 ? -3.548 10.299 5.698 1.00 84.31 103 CYS A N 1
ATOM 844 C CA . CYS A 1 103 ? -3.424 10.234 4.242 1.00 84.31 103 CYS A CA 1
ATOM 845 C C . CYS A 1 103 ? -2.077 10.804 3.767 1.00 84.31 103 CYS A C 1
ATOM 847 O O . CYS A 1 103 ? -1.380 10.160 2.981 1.00 84.31 103 CYS A O 1
ATOM 849 N N . SER A 1 104 ? -1.677 11.970 4.290 1.00 88.56 104 SER A N 1
ATOM 850 C CA . SER A 1 104 ? -0.359 12.563 4.039 1.00 88.56 104 SER A CA 1
ATOM 851 C C . SER A 1 104 ? 0.764 11.625 4.471 1.00 88.56 104 SER A C 1
ATOM 853 O O . SER A 1 104 ? 1.621 11.316 3.654 1.00 88.56 104 SER A O 1
ATOM 855 N N . TYR A 1 105 ? 0.695 11.079 5.687 1.00 91.69 105 TYR A N 1
ATOM 856 C CA . TYR A 1 105 ? 1.660 10.107 6.192 1.00 91.69 105 TYR A CA 1
ATOM 857 C C . TYR A 1 105 ? 1.773 8.892 5.268 1.00 91.69 105 TYR A C 1
ATOM 859 O O . TYR A 1 105 ? 2.864 8.555 4.825 1.00 91.69 105 TYR A O 1
ATOM 867 N N . ALA A 1 106 ? 0.654 8.249 4.926 1.00 90.38 106 ALA A N 1
ATOM 868 C CA . ALA A 1 106 ? 0.660 7.069 4.069 1.00 90.38 106 ALA A CA 1
ATOM 869 C C . ALA A 1 106 ? 1.213 7.381 2.667 1.00 90.38 106 ALA A C 1
ATOM 871 O O . ALA A 1 106 ? 1.936 6.565 2.102 1.00 90.38 106 ALA A O 1
ATOM 872 N N . THR A 1 107 ? 0.924 8.569 2.130 1.00 91.81 107 THR A N 1
ATOM 873 C CA . THR A 1 107 ? 1.476 9.032 0.847 1.00 91.81 107 THR A CA 1
ATOM 874 C C . THR A 1 107 ? 2.989 9.225 0.938 1.00 91.81 107 THR A C 1
ATOM 876 O O . THR A 1 107 ? 3.720 8.701 0.105 1.00 91.81 107 THR A O 1
ATOM 879 N N . GLU A 1 108 ? 3.475 9.897 1.984 1.00 95.31 108 GLU A N 1
ATOM 880 C CA . GLU A 1 108 ? 4.908 10.090 2.236 1.00 95.31 108 GLU A CA 1
ATOM 881 C C . GLU A 1 108 ? 5.643 8.755 2.419 1.00 95.31 108 GLU A C 1
ATOM 883 O O . GLU A 1 108 ? 6.745 8.571 1.905 1.00 95.31 108 GLU A O 1
ATOM 888 N N . GLN A 1 109 ? 5.033 7.790 3.114 1.00 96.69 109 GLN A N 1
ATOM 889 C CA . GLN A 1 109 ? 5.620 6.461 3.272 1.00 96.69 109 GLN A CA 1
ATOM 890 C C . GLN A 1 109 ? 5.646 5.670 1.959 1.00 96.69 109 GLN A C 1
ATOM 892 O O . GLN A 1 109 ? 6.637 4.992 1.686 1.00 96.69 109 GLN A O 1
ATOM 897 N N . ASN A 1 110 ? 4.599 5.768 1.135 1.00 94.69 110 ASN A N 1
ATOM 898 C CA . ASN A 1 110 ? 4.585 5.177 -0.201 1.00 94.69 110 ASN A CA 1
ATOM 899 C C . ASN A 1 110 ? 5.672 5.795 -1.096 1.00 94.69 110 ASN A C 1
ATOM 901 O O . ASN A 1 110 ? 6.327 5.086 -1.856 1.00 94.69 110 ASN A O 1
ATOM 905 N N . AS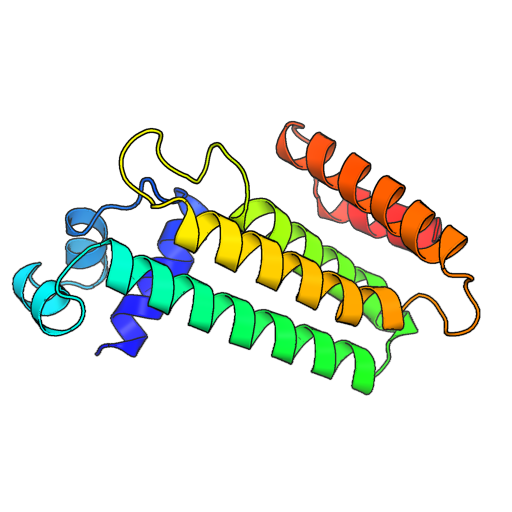P A 1 111 ? 5.887 7.104 -0.996 1.00 95.12 111 ASP A N 1
ATOM 906 C CA . ASP A 1 111 ? 6.946 7.805 -1.723 1.00 95.12 111 ASP A CA 1
ATOM 907 C C . ASP A 1 111 ? 8.333 7.351 -1.263 1.00 95.12 111 ASP A C 1
ATOM 909 O O . ASP A 1 111 ? 9.183 7.037 -2.091 1.00 95.12 111 ASP A O 1
ATOM 913 N N . ALA A 1 112 ? 8.545 7.205 0.046 1.00 95.88 112 ALA A N 1
ATOM 914 C CA . ALA A 1 112 ? 9.784 6.648 0.579 1.00 95.88 112 ALA A CA 1
ATOM 915 C C . ALA A 1 112 ? 10.015 5.189 0.141 1.00 95.88 112 ALA A C 1
ATOM 917 O O . ALA A 1 112 ? 11.154 4.789 -0.094 1.00 95.88 112 ALA A O 1
ATOM 918 N N . LEU A 1 113 ? 8.951 4.387 0.018 1.00 96.31 113 LEU A N 1
ATOM 919 C CA . LEU A 1 113 ? 9.041 3.029 -0.518 1.00 96.31 113 LEU A CA 1
ATOM 920 C C . LEU A 1 113 ? 9.459 3.033 -1.994 1.00 96.31 113 LEU A C 1
ATOM 922 O O . LEU A 1 113 ? 10.290 2.214 -2.381 1.00 96.31 113 LEU A O 1
ATOM 926 N N . TRP A 1 114 ? 8.934 3.962 -2.800 1.00 94.88 114 TRP A N 1
ATOM 927 C CA . TRP A 1 114 ? 9.342 4.107 -4.200 1.00 94.88 114 TRP A CA 1
ATOM 928 C C . TRP A 1 114 ? 10.848 4.345 -4.335 1.00 94.88 114 TRP A C 1
ATOM 930 O O . TRP A 1 114 ? 11.481 3.715 -5.175 1.00 94.88 114 TRP A O 1
ATOM 940 N N . GLU A 1 115 ? 11.437 5.185 -3.482 1.00 92.56 115 GLU A N 1
ATOM 941 C CA . GLU A 1 115 ? 12.885 5.441 -3.508 1.00 92.56 115 GLU A CA 1
ATOM 942 C C . GLU A 1 115 ? 13.717 4.177 -3.224 1.00 92.56 115 GLU A C 1
ATOM 944 O O . GLU A 1 115 ? 14.803 4.004 -3.775 1.00 92.56 115 GLU A O 1
ATOM 949 N N . ILE A 1 116 ? 13.198 3.251 -2.411 1.00 92.88 116 ILE A N 1
ATOM 950 C CA . ILE A 1 116 ? 13.838 1.947 -2.178 1.00 92.88 116 ILE A CA 1
ATOM 951 C C . ILE A 1 116 ? 13.679 1.054 -3.414 1.00 92.88 116 ILE A C 1
ATOM 953 O O . ILE A 1 116 ? 14.645 0.449 -3.873 1.00 92.88 116 ILE A O 1
ATOM 957 N N . VAL A 1 117 ? 12.469 0.983 -3.973 1.00 92.31 117 VAL A N 1
ATOM 958 C CA . VAL A 1 117 ? 12.146 0.137 -5.132 1.00 92.31 117 VAL A CA 1
ATOM 959 C C . VAL A 1 117 ? 12.919 0.578 -6.374 1.00 92.31 117 VAL A C 1
ATOM 961 O O . VAL A 1 117 ? 13.532 -0.255 -7.040 1.00 92.31 117 VAL A O 1
ATOM 964 N N . THR A 1 118 ? 12.965 1.881 -6.664 1.00 89.69 118 THR A N 1
ATOM 965 C CA . THR A 1 118 ? 13.649 2.422 -7.847 1.00 89.69 118 THR A CA 1
ATOM 966 C C . THR A 1 118 ? 15.158 2.192 -7.811 1.00 89.69 118 THR A C 1
ATOM 968 O O . THR A 1 118 ? 15.773 2.152 -8.873 1.00 89.69 118 THR A O 1
ATOM 971 N N . ALA A 1 119 ? 15.759 1.991 -6.631 1.00 85.25 119 ALA A N 1
ATOM 972 C CA . ALA A 1 119 ? 17.178 1.661 -6.512 1.00 85.25 119 ALA A CA 1
ATOM 973 C C . ALA A 1 119 ? 17.533 0.297 -7.143 1.00 85.25 119 ALA A C 1
ATOM 975 O O . ALA A 1 119 ? 18.699 0.055 -7.447 1.00 85.25 119 ALA A O 1
ATOM 976 N N . SER A 1 120 ? 16.543 -0.580 -7.373 1.00 84.94 120 SER A N 1
ATOM 977 C CA . SER A 1 120 ? 16.723 -1.876 -8.053 1.00 84.94 120 SER A CA 1
ATOM 978 C C . SER A 1 120 ? 16.689 -1.811 -9.592 1.00 84.94 120 SER A C 1
ATOM 980 O O . SER A 1 120 ? 17.081 -2.774 -10.259 1.00 84.94 120 SER A O 1
ATOM 982 N N . PHE A 1 121 ? 16.252 -0.683 -10.1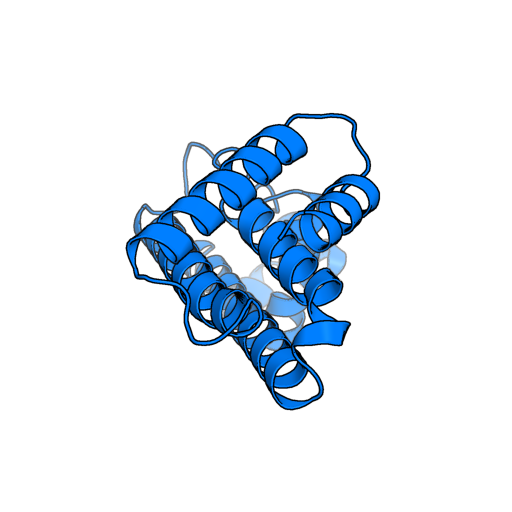64 1.00 80.69 121 PHE A N 1
ATOM 983 C CA . PHE A 1 121 ? 16.113 -0.452 -11.611 1.00 80.69 121 PHE A CA 1
ATOM 984 C C . PHE A 1 121 ? 17.324 0.318 -12.197 1.00 80.69 121 PHE A C 1
ATOM 986 O O . PHE A 1 121 ? 17.179 1.185 -13.051 1.00 80.69 121 PHE A O 1
ATOM 993 N N . ASP A 1 122 ? 18.526 -0.050 -11.734 1.00 69.50 122 ASP A N 1
ATOM 994 C CA . ASP A 1 122 ? 19.869 0.428 -12.118 1.00 69.50 122 ASP A CA 1
ATOM 995 C C . ASP A 1 122 ? 20.321 1.838 -11.678 1.00 69.50 122 ASP A C 1
ATOM 997 O O . ASP A 1 122 ? 19.588 2.824 -11.635 1.00 69.50 122 ASP A O 1
ATOM 1001 N N . GLY A 1 123 ? 21.621 1.913 -11.355 1.00 58.66 123 GLY A N 1
ATOM 1002 C CA . GLY A 1 123 ? 22.308 3.026 -10.687 1.00 58.66 123 GLY A CA 1
ATOM 1003 C C . GLY A 1 123 ? 22.858 4.147 -11.582 1.00 58.66 123 GLY A C 1
ATOM 1004 O O . GLY A 1 123 ? 23.640 4.958 -11.090 1.00 58.66 123 GLY A O 1
ATOM 1005 N N . GLN A 1 124 ? 22.478 4.218 -12.864 1.00 53.56 124 GLN A N 1
ATOM 1006 C CA . GLN A 1 124 ? 22.900 5.287 -13.796 1.00 53.56 124 GLN A CA 1
ATOM 1007 C C . GLN A 1 124 ? 21.741 5.964 -14.544 1.00 53.56 124 GLN A C 1
ATOM 1009 O O . GLN A 1 124 ? 21.962 6.688 -15.511 1.00 53.56 124 GLN A O 1
ATOM 1014 N N . THR A 1 125 ? 20.500 5.769 -14.104 1.00 63.38 125 THR A N 1
ATOM 1015 C CA . THR A 1 125 ? 19.367 6.545 -14.616 1.00 63.38 125 THR A CA 1
ATOM 1016 C C . THR A 1 125 ? 19.459 7.985 -14.125 1.00 63.38 125 THR A C 1
ATOM 1018 O O . THR A 1 125 ? 19.650 8.246 -12.931 1.00 63.38 125 THR A O 1
ATOM 1021 N N . SER A 1 126 ? 19.323 8.934 -15.052 1.00 79.94 126 SER A N 1
ATOM 1022 C CA . SER A 1 126 ? 19.228 10.349 -14.711 1.00 79.94 126 SER A CA 1
ATOM 1023 C C . SER A 1 126 ? 18.002 10.602 -13.823 1.00 79.94 126 SER A C 1
ATOM 1025 O O . SER A 1 126 ? 17.060 9.807 -13.778 1.00 79.94 126 SER A O 1
ATOM 1027 N N . GLU A 1 127 ? 17.963 11.739 -13.124 1.00 81.94 127 GLU A N 1
ATOM 1028 C CA . GLU A 1 127 ? 16.767 12.134 -12.365 1.00 81.94 127 GLU A CA 1
ATOM 1029 C C . GLU A 1 127 ? 15.512 12.182 -13.263 1.00 81.94 127 GLU A C 1
ATOM 1031 O O . GLU A 1 127 ? 14.409 11.855 -12.820 1.00 81.94 127 GLU A O 1
ATOM 1036 N N . ALA A 1 128 ? 15.682 12.539 -14.541 1.00 84.94 128 ALA A N 1
ATOM 1037 C CA . ALA A 1 128 ? 14.608 12.545 -15.528 1.00 84.94 128 ALA A CA 1
ATOM 1038 C C . ALA A 1 128 ? 14.097 11.128 -15.838 1.00 84.94 128 ALA A C 1
ATOM 1040 O O . ALA A 1 128 ? 12.882 10.920 -15.913 1.00 84.94 128 ALA A O 1
ATOM 1041 N N . ASP A 1 129 ? 14.992 10.146 -15.942 1.00 83.69 129 ASP A N 1
ATOM 1042 C CA . ASP A 1 129 ? 14.618 8.752 -16.193 1.00 83.69 129 ASP A CA 1
ATOM 1043 C C . ASP A 1 129 ? 13.860 8.166 -15.000 1.00 83.69 129 ASP A C 1
ATOM 1045 O O . ASP A 1 129 ? 12.815 7.548 -15.183 1.00 83.69 129 ASP A O 1
ATOM 1049 N N . ARG A 1 130 ? 14.302 8.446 -13.765 1.00 83.69 130 ARG A N 1
ATOM 1050 C CA . ARG A 1 130 ? 13.598 8.002 -12.545 1.00 83.69 130 ARG A CA 1
ATOM 1051 C C . ARG A 1 130 ? 12.192 8.587 -12.436 1.00 83.69 130 ARG A C 1
ATOM 1053 O O . ARG A 1 130 ? 11.251 7.882 -12.071 1.00 83.69 130 ARG A O 1
ATOM 1060 N N . LYS A 1 131 ? 12.023 9.869 -12.779 1.00 87.56 131 LYS A N 1
ATOM 1061 C CA . LYS A 1 131 ? 10.696 10.508 -12.830 1.00 87.56 131 LYS A CA 1
ATOM 1062 C C . LYS A 1 131 ? 9.815 9.875 -13.904 1.00 87.56 131 LYS A C 1
ATOM 1064 O O . LYS A 1 131 ? 8.642 9.616 -13.648 1.00 87.56 131 LYS A O 1
ATOM 1069 N N . THR A 1 132 ? 10.379 9.590 -15.075 1.00 89.50 132 THR A N 1
ATOM 1070 C CA . THR A 1 132 ? 9.659 8.946 -16.184 1.00 89.50 132 THR A CA 1
ATOM 1071 C C . THR A 1 132 ? 9.217 7.535 -15.806 1.00 89.50 132 THR A C 1
ATOM 1073 O O . THR A 1 132 ? 8.047 7.192 -15.976 1.00 89.50 132 THR A O 1
ATOM 1076 N N . LEU A 1 133 ? 10.116 6.754 -15.202 1.00 90.56 133 LEU A N 1
ATOM 1077 C CA . LEU A 1 133 ? 9.841 5.424 -14.669 1.00 90.56 133 LEU A CA 1
ATOM 1078 C C . LEU A 1 133 ? 8.667 5.455 -13.689 1.00 90.56 133 LEU A C 1
ATOM 1080 O O . LEU A 1 133 ? 7.707 4.699 -13.837 1.00 90.56 133 LEU A O 1
ATOM 1084 N N . ARG A 1 134 ? 8.709 6.387 -12.729 1.00 92.94 134 ARG A N 1
ATOM 1085 C CA . ARG A 1 134 ? 7.640 6.554 -11.745 1.00 92.94 134 ARG A CA 1
ATOM 1086 C C . ARG A 1 134 ? 6.304 6.877 -12.403 1.00 92.94 134 ARG A C 1
ATOM 1088 O O . ARG A 1 134 ? 5.302 6.295 -12.016 1.00 92.94 134 ARG A O 1
ATOM 1095 N N . ILE A 1 135 ? 6.273 7.755 -13.408 1.00 94.00 135 ILE A N 1
ATOM 1096 C CA . ILE A 1 135 ? 5.041 8.090 -14.143 1.00 94.00 135 ILE A CA 1
ATOM 1097 C C . ILE A 1 135 ? 4.457 6.852 -14.837 1.00 94.00 135 ILE A C 1
ATOM 1099 O O . ILE A 1 135 ? 3.247 6.635 -14.778 1.00 94.00 135 ILE A O 1
ATOM 1103 N N . ILE A 1 136 ? 5.298 6.034 -15.479 1.00 93.69 136 ILE A N 1
ATOM 1104 C CA . ILE A 1 136 ? 4.862 4.814 -16.175 1.00 93.69 136 ILE A CA 1
ATOM 1105 C C . ILE A 1 136 ? 4.281 3.807 -15.179 1.00 93.69 136 ILE A C 1
ATOM 1107 O O . ILE A 1 136 ? 3.182 3.288 -15.400 1.00 93.69 136 ILE A O 1
ATOM 1111 N N . VAL A 1 137 ? 4.997 3.546 -14.083 1.00 94.56 137 VAL A N 1
ATOM 1112 C CA . VAL A 1 137 ? 4.567 2.595 -13.050 1.00 94.56 137 VAL A CA 1
ATOM 1113 C C . VAL A 1 137 ? 3.302 3.096 -12.352 1.00 94.56 137 VAL A C 1
ATOM 1115 O O . VAL A 1 137 ? 2.306 2.374 -12.319 1.00 94.56 137 VAL A O 1
ATOM 1118 N N . ASP A 1 138 ? 3.285 4.346 -11.882 1.00 93.62 138 ASP A N 1
ATOM 1119 C CA . ASP A 1 138 ? 2.133 4.937 -11.193 1.00 93.62 138 ASP A CA 1
ATOM 1120 C C . ASP A 1 138 ? 0.897 4.977 -12.094 1.00 93.62 138 ASP A C 1
ATOM 1122 O O . ASP A 1 138 ? -0.186 4.585 -11.661 1.00 93.62 138 ASP A O 1
ATOM 1126 N N . GLY A 1 139 ? 1.052 5.383 -13.357 1.00 93.00 139 GLY A N 1
ATOM 1127 C CA . GLY A 1 139 ? -0.048 5.408 -14.320 1.00 93.00 139 GLY A CA 1
ATOM 1128 C C . GLY A 1 139 ? -0.590 4.012 -14.637 1.00 93.00 139 GLY A C 1
ATOM 1129 O O . GLY A 1 139 ? -1.801 3.833 -14.796 1.00 93.00 139 GLY A O 1
ATOM 1130 N N . SER A 1 140 ? 0.284 3.003 -14.690 1.00 93.88 140 SER A N 1
ATOM 1131 C CA . SER A 1 140 ? -0.121 1.605 -14.873 1.00 93.88 140 SER A CA 1
ATOM 1132 C C . SER A 1 140 ? -0.889 1.090 -13.656 1.00 93.88 140 SER A C 1
ATOM 1134 O O . SER A 1 140 ? -1.956 0.493 -13.804 1.00 93.88 140 SER A O 1
ATOM 1136 N N . PHE A 1 141 ? -0.399 1.375 -12.450 1.00 93.25 141 PHE A N 1
ATOM 1137 C CA . PHE A 1 141 ? -1.009 0.936 -11.196 1.00 93.25 141 PHE A CA 1
ATOM 1138 C C . PHE A 1 141 ? -2.330 1.648 -10.897 1.00 93.25 141 PHE A C 1
ATOM 1140 O O . PHE A 1 141 ? -3.277 1.001 -10.447 1.00 93.25 141 PHE A O 1
ATOM 1147 N N . GLU A 1 142 ? -2.452 2.941 -11.206 1.00 89.75 142 GLU A N 1
ATOM 1148 C CA . GLU A 1 142 ? -3.715 3.678 -11.089 1.00 89.75 142 GLU A CA 1
ATOM 1149 C C . GLU A 1 142 ? -4.802 3.067 -11.984 1.00 89.75 142 GLU A C 1
ATOM 1151 O O . GLU A 1 142 ? -5.938 2.859 -11.543 1.00 89.75 142 GLU A O 1
ATOM 1156 N N . LYS A 1 143 ? -4.460 2.718 -13.231 1.00 89.12 143 LYS A N 1
ATOM 1157 C CA . LYS A 1 143 ? -5.394 2.028 -14.131 1.00 89.12 143 LYS A CA 1
ATOM 1158 C C . LYS A 1 143 ? -5.729 0.626 -13.639 1.00 89.12 143 LYS A C 1
ATOM 1160 O O . LYS A 1 143 ? -6.900 0.254 -13.654 1.00 89.12 143 LYS A O 1
ATOM 1165 N N . LEU A 1 144 ? -4.733 -0.125 -13.176 1.00 88.31 144 LEU A N 1
ATOM 1166 C CA . LEU A 1 144 ? -4.907 -1.477 -12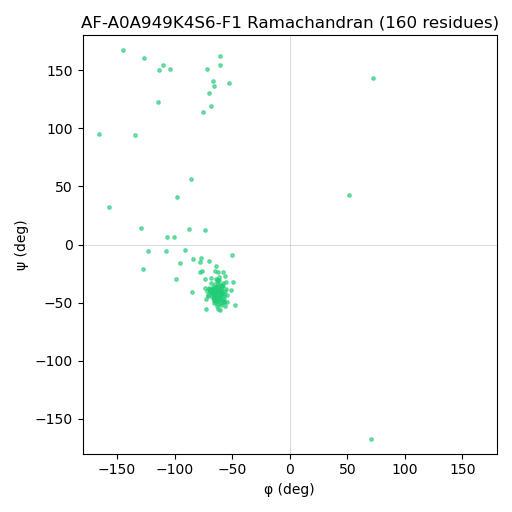.652 1.00 88.31 144 LEU A CA 1
ATOM 1167 C C . LEU A 1 144 ? -5.849 -1.510 -11.442 1.00 88.31 144 LEU A C 1
ATOM 1169 O O . LEU A 1 144 ? -6.727 -2.363 -11.385 1.00 88.31 144 LEU A O 1
ATOM 1173 N N . CYS A 1 145 ? -5.758 -0.529 -10.539 1.00 78.62 145 CYS A N 1
ATOM 1174 C CA . CYS A 1 145 ? -6.666 -0.401 -9.394 1.00 78.62 145 CYS A CA 1
ATOM 1175 C C . CYS A 1 145 ? -8.151 -0.286 -9.787 1.00 78.62 145 CYS A C 1
ATOM 1177 O O . CYS A 1 145 ? -9.017 -0.590 -8.968 1.00 78.62 145 CYS A O 1
ATOM 1179 N N . ASN A 1 146 ? -8.441 0.170 -11.010 1.00 76.62 146 ASN A N 1
ATOM 1180 C CA . ASN A 1 146 ? -9.792 0.369 -11.536 1.00 76.62 146 ASN A CA 1
ATOM 1181 C C . ASN A 1 146 ? -10.195 -0.685 -12.588 1.00 76.62 146 ASN A C 1
ATOM 1183 O O . ASN A 1 146 ? -11.335 -0.683 -13.054 1.00 76.62 146 ASN A O 1
ATOM 1187 N N . ALA A 1 147 ? -9.279 -1.573 -12.982 1.00 79.00 147 ALA A N 1
ATOM 1188 C CA . ALA A 1 147 ? -9.486 -2.562 -14.032 1.00 79.00 147 ALA A CA 1
ATOM 1189 C C . ALA A 1 147 ? -9.706 -3.966 -13.449 1.00 79.00 147 ALA A C 1
ATOM 1191 O O . ALA A 1 147 ? -9.169 -4.318 -12.405 1.00 79.00 147 ALA A O 1
ATOM 1192 N N . ARG A 1 148 ? -10.462 -4.815 -14.157 1.00 75.94 148 ARG A N 1
ATOM 1193 C CA . ARG A 1 148 ? -10.561 -6.257 -13.8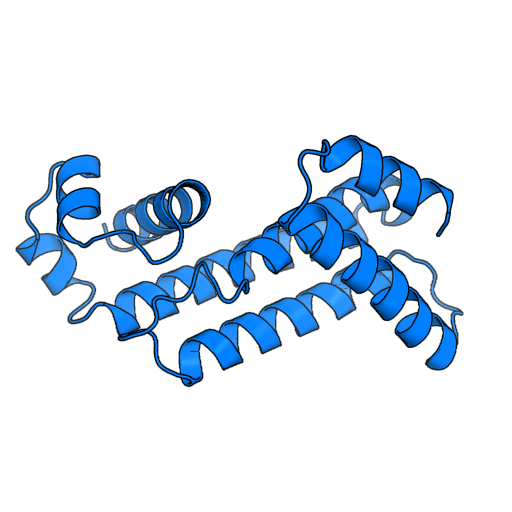56 1.00 75.94 148 ARG A CA 1
ATOM 1194 C C . ARG A 1 148 ? -9.426 -7.023 -14.540 1.00 75.94 148 ARG A C 1
ATOM 1196 O O . ARG A 1 148 ? -9.679 -7.884 -15.376 1.00 75.94 148 ARG A O 1
ATOM 1203 N N . LEU A 1 149 ? -8.190 -6.635 -14.252 1.00 82.00 149 LEU A N 1
ATOM 1204 C CA . LEU A 1 149 ? -6.991 -7.295 -14.763 1.00 82.00 149 LEU A CA 1
ATOM 1205 C C . LEU A 1 149 ? -6.238 -7.940 -13.606 1.00 82.00 149 LEU A C 1
ATOM 1207 O O . LEU A 1 149 ? -6.299 -7.446 -12.483 1.00 82.00 149 LEU A O 1
ATOM 1211 N N . ASP A 1 150 ? -5.543 -9.036 -13.896 1.00 88.00 150 ASP A N 1
ATOM 1212 C CA . ASP A 1 150 ? -4.636 -9.667 -12.943 1.00 88.00 150 ASP A CA 1
ATOM 1213 C C . ASP A 1 150 ? -3.422 -8.747 -12.703 1.00 88.00 150 ASP A C 1
ATOM 1215 O O . ASP A 1 150 ? -2.695 -8.449 -13.661 1.00 88.00 150 ASP A O 1
ATOM 1219 N N . PRO A 1 151 ? -3.191 -8.281 -11.460 1.00 89.31 151 PRO A N 1
ATOM 1220 C CA . PRO A 1 151 ? -2.027 -7.472 -11.128 1.00 89.31 151 PRO A CA 1
ATOM 1221 C C . PRO A 1 151 ? -0.703 -8.127 -11.502 1.00 89.31 151 PRO A C 1
ATOM 1223 O O . PRO A 1 151 ? 0.183 -7.436 -12.004 1.00 89.31 151 PRO A O 1
ATOM 1226 N N . ASN A 1 152 ? -0.585 -9.447 -11.332 1.00 92.81 152 ASN A N 1
ATOM 1227 C CA . ASN A 1 152 ? 0.662 -10.163 -11.587 1.00 92.81 152 ASN A CA 1
ATOM 1228 C C . ASN A 1 152 ? 1.060 -10.071 -13.057 1.00 92.81 152 ASN A C 1
ATOM 1230 O O . ASN A 1 152 ? 2.186 -9.687 -13.357 1.00 92.81 152 ASN A O 1
ATOM 1234 N N . ALA A 1 153 ? 0.118 -10.292 -13.976 1.00 92.69 153 ALA A N 1
ATOM 1235 C CA . ALA A 1 153 ? 0.374 -10.189 -15.411 1.00 92.69 153 ALA A CA 1
ATOM 1236 C C . ALA A 1 153 ? 0.845 -8.782 -15.833 1.00 92.69 153 ALA A C 1
ATOM 1238 O O . ALA A 1 153 ? 1.713 -8.637 -16.696 1.00 92.69 153 ALA A O 1
ATOM 1239 N N . VAL A 1 154 ? 0.290 -7.726 -15.225 1.00 93.12 154 VAL A N 1
ATOM 1240 C CA . VAL A 1 154 ? 0.718 -6.344 -15.497 1.00 93.12 154 VAL A CA 1
ATOM 1241 C C . VAL A 1 154 ? 2.107 -6.078 -14.923 1.00 93.12 154 VAL A C 1
ATOM 1243 O O . VAL A 1 154 ? 2.939 -5.488 -15.611 1.00 93.12 154 VAL A O 1
ATOM 1246 N N . ILE A 1 155 ? 2.377 -6.525 -13.696 1.00 94.62 155 ILE A N 1
ATOM 1247 C CA . ILE A 1 155 ? 3.675 -6.342 -13.037 1.00 94.62 155 ILE A CA 1
ATOM 1248 C C . ILE A 1 155 ? 4.773 -7.113 -13.778 1.00 94.62 155 ILE A C 1
ATOM 1250 O O . ILE A 1 155 ? 5.806 -6.527 -14.088 1.00 94.62 155 ILE A O 1
ATOM 1254 N N . GLU A 1 156 ? 4.542 -8.376 -14.147 1.00 94.19 156 GLU A N 1
ATOM 1255 C CA . GLU A 1 156 ? 5.461 -9.164 -14.981 1.00 94.19 156 GLU A CA 1
ATOM 1256 C C . GLU A 1 156 ? 5.785 -8.431 -16.282 1.00 94.19 156 GLU A C 1
ATOM 1258 O O . GLU A 1 156 ? 6.947 -8.343 -16.688 1.00 94.19 156 GLU A O 1
ATOM 1263 N N . ARG A 1 157 ? 4.763 -7.849 -16.925 1.00 94.00 157 ARG A N 1
ATOM 1264 C CA . ARG A 1 157 ? 4.968 -7.098 -18.159 1.00 94.00 157 ARG A CA 1
ATOM 1265 C C . ARG A 1 157 ? 5.770 -5.820 -17.937 1.00 94.00 157 ARG A C 1
ATOM 1267 O O . ARG A 1 157 ? 6.596 -5.495 -18.784 1.00 94.00 157 ARG A O 1
ATOM 1274 N N . LEU A 1 158 ? 5.555 -5.115 -16.827 1.00 92.81 158 LEU A N 1
ATOM 1275 C CA . LEU A 1 158 ? 6.346 -3.939 -16.464 1.00 92.81 158 LEU A CA 1
ATOM 1276 C C . LEU A 1 158 ? 7.812 -4.310 -16.231 1.00 92.81 158 LEU A C 1
ATOM 1278 O O . LEU A 1 158 ? 8.674 -3.668 -16.811 1.00 92.81 158 LEU A O 1
ATOM 1282 N N . VAL A 1 159 ? 8.108 -5.379 -15.485 1.00 91.50 159 VAL A N 1
ATOM 1283 C CA . VAL A 1 159 ? 9.496 -5.830 -15.251 1.00 91.50 159 VAL A CA 1
ATOM 1284 C C . VAL A 1 159 ? 10.241 -6.131 -16.556 1.00 91.50 159 VAL A C 1
ATOM 1286 O O . VAL A 1 159 ? 11.441 -5.916 -16.635 1.00 91.50 159 VAL A O 1
ATOM 1289 N N . GLN A 1 160 ? 9.551 -6.616 -17.591 1.00 89.38 160 GLN A N 1
ATOM 1290 C CA . GLN A 1 160 ? 10.162 -6.881 -18.901 1.00 89.38 160 GLN A CA 1
ATOM 1291 C C . GLN A 1 160 ? 10.417 -5.618 -19.739 1.00 89.38 160 GLN A C 1
ATOM 1293 O O . GLN A 1 160 ? 11.206 -5.668 -20.681 1.00 89.38 160 GLN A O 1
ATOM 1298 N N . LEU A 1 161 ? 9.686 -4.532 -19.475 1.00 86.50 161 LEU A N 1
ATOM 1299 C CA . LEU A 1 161 ? 9.758 -3.279 -20.235 1.00 86.50 161 LEU A CA 1
ATOM 1300 C C . LEU A 1 161 ? 10.702 -2.248 -19.603 1.00 86.50 161 LEU A C 1
ATOM 1302 O O . LEU A 1 161 ? 11.037 -1.271 -20.274 1.00 86.50 161 LEU A O 1
ATOM 1306 N N . LEU A 1 162 ? 11.066 -2.448 -18.333 1.00 82.75 162 LEU A N 1
ATOM 1307 C CA . LEU A 1 162 ? 11.864 -1.551 -17.497 1.00 82.75 162 LEU A CA 1
ATOM 1308 C C . LEU A 1 162 ? 13.260 -2.132 -17.252 1.00 82.75 162 LEU A C 1
ATOM 1310 O O . LEU A 1 162 ? 14.231 -1.379 -17.463 1.00 82.75 162 LEU A O 1
#

Nearest PDB structures (foldseek):
  2q24-assembly1_B  TM=6.168E-01  e=5.658E-04  Streptomyces coelicolor A3(2)
  3mnl-assembly1_B  TM=5.587E-01  e=7.270E-04  Mycobacterium tuberculosis H37Rv
  2oer-assembly1_A  TM=6.198E-01  e=1.885E-03  Pseudomonas aeruginosa
  4nn1-assembly1_A-2  TM=5.537E-01  e=1.542E-03  Mycobacterium tuberculosis H37Rv
  2rek-assembly1_A  TM=5.021E-01  e=5.136E-03  Streptomyces coelicolor A3(2)

InterPro domains:
  IPR001647 DNA-binding HTH domain, TetR-type [PF00440] (5-50)
  IPR001647 DNA-binding HTH domain, TetR-type [PR00455] (5-18)
  IPR001647 DNA-binding HTH domain, TetR-type [PR00455] (25-48)
  IPR001647 DNA-binding HTH domain, TetR-type [PS50977] (1-58)
  IPR009057 Homedomain-like superfamily [SSF46689] (2-65)

Mean predicted aligned error: 5.58 Å

Solvent-accessible surface area (backbone atoms only — not comparable to full-atom values): 9210 Å² total; per-residue (Å²): 106,69,64,60,54,37,54,55,46,51,55,40,35,76,76,58,23,64,69,59,45,65,65,61,53,18,60,77,66,74,47,55,57,68,61,49,40,75,75,28,83,44,71,63,60,43,50,46,56,30,52,54,52,52,50,50,52,51,46,50,52,46,52,52,39,47,70,73,44,23,75,84,31,44,53,61,38,52,48,53,49,48,56,48,53,61,76,61,35,71,84,30,51,50,98,82,81,64,57,72,63,57,57,49,50,49,46,54,50,46,53,55,41,46,61,59,46,54,61,41,74,54,94,81,65,50,74,67,50,53,52,50,51,49,51,55,51,50,56,50,50,59,50,47,76,76,44,101,61,65,66,63,65,53,44,55,51,46,59,75,75,106

pLDDT: mean 86.65, std 10.5, range [43.12, 96.81]

Radius of gyration: 17.23 Å; Cα contacts (8 Å, |Δi|>4): 124; chains: 1; bounding box: 40×27×46 Å

Organism: NCBI:txid2850323

Foldseek 3Di:
DLVLLLVLVLVCCLVPFLVDDLVNSCVVVVHDSVVVCVNQVDPQSSLLVNLVVLLVVLLVVLLVCCVPALLVCLLVLLVSLLSLVLNLDPVSDDPPDHDPVSSVVSVVSSVVSLVSSVPSVDDPDDPVRSVVLCCVSVVLSVVVSVDPDDPSVSSVVSSVVD

Secondary structure (DSSP, 8-state):
-HHHHHHHHHHHHHHHGGG--HHHHHHHHT--HHHHHHH-SSHHHHHHHHHHHHHHHHHHHHHHHHHH-TTTTHHHHHHHHHHHHHTT-TTTS-TTTS-HHHHHHHHHHHHHHHHHHHTTS-TT--HHHHHHHHHHHHHHHHHHHHSSS-HHHHHHHHHHH-

Sequence (162 aa):
MKEKIIQASIESLRQEGLKFSIDTLADKLSISKKTIYKYFPDKETLALALYETYYADVKEQAKMLVISNPASSRFELLHLYFDSKTMIRKDIFNKYKLNKTICSYATEQNDALWEIVTASFDGQTSEADRKTLRIIVDGSFEKLCNARLDPNAVIERLVQLL